Protein AF-A0A977KA34-F1 (afdb_monomer)

Organism: NCBI:txid940294

Structure (mmCIF, N/CA/C/O backbone):
data_AF-A0A977KA34-F1
#
_entry.id   AF-A0A977KA34-F1
#
loop_
_atom_site.group_PDB
_atom_site.id
_atom_site.type_symbol
_atom_site.label_atom_id
_atom_site.label_alt_id
_atom_site.label_comp_id
_atom_site.label_asym_id
_atom_site.label_entity_id
_atom_site.label_seq_id
_atom_site.pdbx_PDB_ins_code
_atom_site.Cartn_x
_atom_site.Cartn_y
_atom_site.Cartn_z
_atom_site.occupancy
_atom_site.B_iso_or_equiv
_atom_site.auth_seq_id
_atom_site.auth_comp_id
_atom_site.auth_asym_id
_atom_site.auth_atom_id
_atom_site.pdbx_PDB_model_num
ATOM 1 N N . MET A 1 1 ? 19.044 0.219 -13.407 1.00 79.62 1 MET A N 1
ATOM 2 C CA . MET A 1 1 ? 19.436 -0.186 -12.040 1.00 79.62 1 MET A CA 1
ATOM 3 C C . MET A 1 1 ? 18.175 -0.605 -11.322 1.00 79.62 1 MET A C 1
ATOM 5 O O . MET A 1 1 ? 17.295 0.236 -11.195 1.00 79.62 1 MET A O 1
ATOM 9 N N . LYS A 1 2 ? 18.081 -1.871 -10.902 1.00 90.62 2 LYS A N 1
ATOM 10 C CA . LYS A 1 2 ? 16.944 -2.351 -10.109 1.00 90.62 2 LYS A CA 1
ATOM 11 C C . LYS A 1 2 ? 16.970 -1.710 -8.724 1.00 90.62 2 LYS A C 1
ATOM 13 O O . LYS A 1 2 ? 18.050 -1.443 -8.199 1.00 90.62 2 LYS A O 1
ATOM 18 N N . GLY A 1 3 ? 15.798 -1.452 -8.162 1.00 95.00 3 GLY A N 1
ATOM 19 C CA . GLY A 1 3 ? 15.638 -0.813 -6.862 1.00 95.00 3 GLY A CA 1
ATOM 20 C C . GLY A 1 3 ? 14.712 -1.613 -5.952 1.00 95.00 3 GLY A C 1
ATOM 21 O O . GLY A 1 3 ? 13.832 -2.326 -6.434 1.00 95.00 3 GLY A O 1
ATOM 22 N N . ARG A 1 4 ? 14.919 -1.495 -4.640 1.00 97.00 4 ARG A N 1
ATOM 23 C CA . ARG A 1 4 ? 14.103 -2.147 -3.611 1.00 97.00 4 ARG A CA 1
ATOM 24 C C . ARG A 1 4 ? 13.847 -1.179 -2.465 1.00 97.00 4 ARG A C 1
ATOM 26 O O . ARG A 1 4 ? 14.757 -0.449 -2.079 1.00 97.00 4 ARG A O 1
ATOM 33 N N . ALA A 1 5 ? 12.637 -1.201 -1.926 1.00 97.38 5 ALA A N 1
ATOM 34 C CA . ALA A 1 5 ? 12.267 -0.469 -0.726 1.00 97.38 5 ALA A CA 1
ATOM 35 C C . ALA A 1 5 ? 11.325 -1.296 0.152 1.00 97.38 5 ALA A C 1
ATOM 37 O O . ALA A 1 5 ? 10.631 -2.194 -0.328 1.00 97.38 5 ALA A O 1
ATOM 38 N N . GLU A 1 6 ? 11.311 -0.969 1.437 1.00 97.88 6 GLU A N 1
ATOM 39 C CA . GLU A 1 6 ? 10.427 -1.564 2.433 1.00 97.88 6 GLU A CA 1
ATOM 40 C C . GLU A 1 6 ? 9.778 -0.431 3.219 1.00 97.88 6 GLU A C 1
ATOM 42 O O . GLU A 1 6 ? 10.467 0.498 3.643 1.00 97.88 6 GLU A O 1
ATOM 47 N N . ILE A 1 7 ? 8.462 -0.502 3.397 1.00 97.25 7 ILE A N 1
ATOM 48 C CA . ILE A 1 7 ? 7.708 0.448 4.214 1.00 97.25 7 ILE A CA 1
ATOM 49 C C . ILE A 1 7 ? 7.049 -0.337 5.338 1.00 97.25 7 ILE A C 1
ATOM 51 O O . ILE A 1 7 ? 6.251 -1.233 5.074 1.00 97.25 7 ILE A O 1
ATOM 55 N N . GLU A 1 8 ? 7.383 -0.009 6.581 1.00 97.25 8 GLU A N 1
ATOM 56 C CA . GLU A 1 8 ? 6.715 -0.557 7.759 1.00 97.25 8 GLU A CA 1
ATOM 57 C C . GLU A 1 8 ? 5.524 0.326 8.143 1.00 97.25 8 GLU A C 1
ATOM 59 O O . GLU A 1 8 ? 5.649 1.546 8.247 1.00 97.25 8 GLU A O 1
ATOM 64 N N . VAL A 1 9 ? 4.361 -0.295 8.333 1.00 95.94 9 VAL A N 1
ATOM 65 C CA . VAL A 1 9 ? 3.102 0.373 8.669 1.00 95.94 9 VAL A CA 1
ATOM 66 C C . VAL A 1 9 ? 2.654 -0.105 10.046 1.00 95.94 9 VAL A C 1
ATOM 68 O O . VAL A 1 9 ? 2.346 -1.278 10.246 1.00 95.94 9 VAL A O 1
ATOM 71 N N . CYS A 1 10 ? 2.622 0.803 11.019 1.00 90.31 10 CYS A N 1
ATOM 72 C CA . CYS A 1 10 ? 2.379 0.445 12.418 1.00 90.31 10 CYS A CA 1
ATOM 73 C C . CYS A 1 10 ? 0.936 -0.011 12.698 1.00 90.31 10 CYS A C 1
ATOM 75 O O . CYS A 1 10 ? 0.720 -0.807 13.619 1.00 90.31 10 CYS 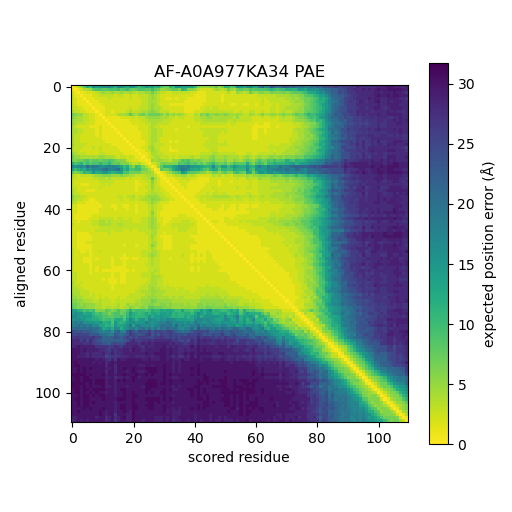A O 1
ATOM 77 N N . ASP A 1 11 ? -0.025 0.450 11.898 1.00 94.75 11 ASP A N 1
ATOM 78 C CA . ASP A 1 11 ?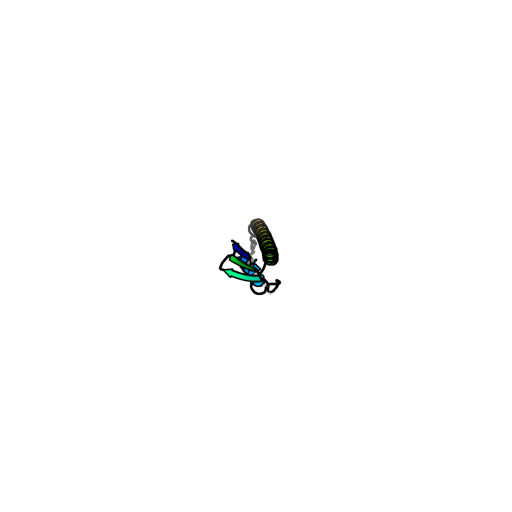 -1.457 0.222 12.086 1.00 94.75 11 ASP A CA 1
ATOM 79 C C . ASP A 1 11 ? -1.995 -0.916 11.196 1.00 94.75 11 ASP A C 1
ATOM 81 O O . ASP A 1 11 ? -1.768 -0.958 9.983 1.00 94.75 11 ASP A O 1
ATOM 85 N N . GLU A 1 12 ? -2.714 -1.861 11.806 1.00 94.69 12 GLU A N 1
ATOM 86 C CA . GLU A 1 12 ? -3.250 -3.036 11.110 1.00 94.69 12 GLU A CA 1
ATOM 87 C C . GLU A 1 12 ? -4.422 -2.694 10.178 1.00 94.69 12 GLU A C 1
ATOM 89 O O . GLU A 1 12 ? -4.562 -3.317 9.121 1.00 94.69 12 GLU A O 1
ATOM 94 N N . ALA A 1 13 ? -5.253 -1.709 1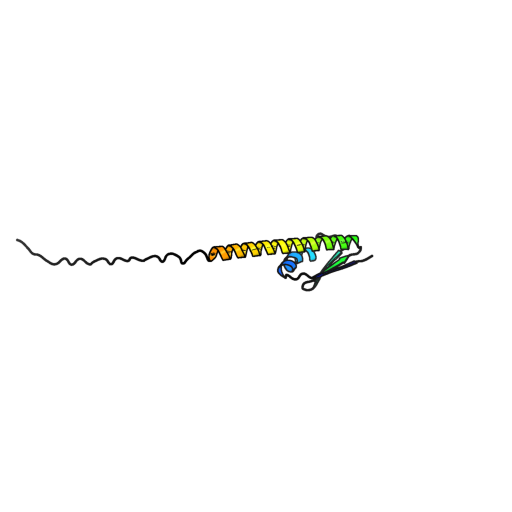0.529 1.00 95.19 13 ALA A N 1
ATOM 95 C CA . ALA A 1 13 ? -6.355 -1.268 9.684 1.00 95.19 13 ALA A CA 1
ATOM 96 C C . ALA A 1 13 ? -5.821 -0.637 8.393 1.00 95.19 13 ALA A C 1
ATOM 98 O O . ALA A 1 13 ? -6.336 -0.938 7.315 1.00 95.19 13 ALA A O 1
ATOM 99 N N . ILE A 1 14 ? -4.733 0.138 8.475 1.00 96.44 14 ILE A N 1
ATOM 100 C CA . ILE A 1 14 ? -4.060 0.690 7.289 1.00 96.44 14 ILE A CA 1
ATOM 101 C C . ILE A 1 14 ? -3.505 -0.433 6.403 1.00 96.44 14 ILE A C 1
ATOM 103 O O . ILE A 1 14 ? -3.735 -0.426 5.195 1.00 96.44 14 ILE A O 1
ATOM 107 N N . ILE A 1 15 ? -2.822 -1.434 6.973 1.00 96.56 15 ILE A N 1
ATOM 108 C CA . ILE A 1 15 ? -2.316 -2.577 6.190 1.00 96.56 15 ILE A CA 1
ATOM 109 C C . ILE A 1 15 ? -3.446 -3.322 5.477 1.00 96.56 15 ILE A C 1
ATOM 111 O O . ILE A 1 15 ? -3.335 -3.623 4.285 1.00 96.56 15 ILE A O 1
ATOM 115 N N . LYS A 1 16 ? -4.552 -3.593 6.175 1.00 95.75 16 LYS A N 1
ATOM 116 C CA . LYS A 1 16 ? -5.722 -4.246 5.574 1.00 95.75 16 LYS A CA 1
ATOM 117 C C . LYS A 1 16 ? -6.320 -3.400 4.453 1.00 95.75 16 LYS A C 1
ATOM 119 O O . LYS A 1 16 ? -6.619 -3.943 3.393 1.00 95.75 16 LYS A O 1
ATOM 124 N N . ALA A 1 17 ? -6.428 -2.087 4.651 1.00 95.50 17 ALA A N 1
ATOM 125 C CA . ALA A 1 17 ? -6.947 -1.163 3.646 1.00 95.50 17 ALA A CA 1
ATOM 126 C C . ALA A 1 17 ? -6.074 -1.104 2.381 1.00 95.50 17 ALA A 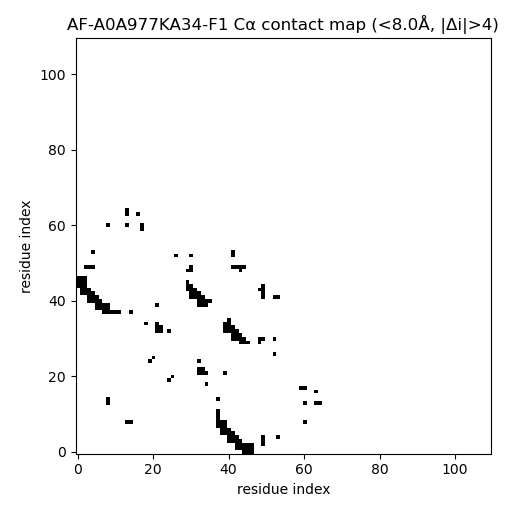C 1
ATOM 128 O O . ALA A 1 17 ? -6.606 -0.992 1.283 1.00 95.50 17 ALA A O 1
ATOM 129 N N . LEU A 1 18 ? -4.749 -1.224 2.518 1.00 95.06 18 LEU A N 1
ATOM 130 C CA . LEU A 1 18 ? -3.804 -1.179 1.393 1.00 95.06 18 LEU A CA 1
ATOM 131 C C . LEU A 1 18 ? -3.545 -2.540 0.736 1.00 95.06 18 LEU A C 1
ATOM 133 O O . LEU A 1 18 ? -2.920 -2.603 -0.321 1.00 95.06 18 LEU A O 1
ATOM 137 N N . THR A 1 19 ? -4.016 -3.638 1.332 1.00 95.00 19 THR A N 1
ATOM 138 C CA . THR A 1 19 ? -3.815 -4.993 0.794 1.00 95.00 19 THR A CA 1
ATOM 139 C C . THR A 1 19 ? -4.312 -5.155 -0.652 1.00 95.00 19 THR A C 1
ATOM 141 O O . THR A 1 19 ? -3.566 -5.722 -1.456 1.00 95.00 19 THR A O 1
ATOM 144 N N . PRO A 1 20 ? -5.495 -4.637 -1.045 1.00 94.06 20 PRO A N 1
ATOM 145 C CA . PRO A 1 20 ? -5.953 -4.706 -2.432 1.00 94.06 20 PRO A CA 1
ATOM 146 C C . PRO A 1 20 ? -4.979 -4.064 -3.426 1.00 94.06 20 PRO A C 1
ATOM 148 O O . PRO A 1 20 ? -4.731 -4.643 -4.478 1.00 94.06 20 PRO A O 1
ATOM 151 N N . GLU A 1 21 ? -4.354 -2.941 -3.065 1.00 93.12 21 GLU A N 1
ATOM 152 C CA . GLU A 1 21 ? -3.411 -2.210 -3.926 1.00 93.12 21 GLU A CA 1
ATOM 153 C C . GLU A 1 21 ? -2.068 -2.931 -4.105 1.00 93.12 21 GLU A C 1
ATOM 155 O O . GLU A 1 21 ? -1.310 -2.647 -5.033 1.00 93.12 21 GLU A O 1
ATOM 160 N N . VAL A 1 22 ? -1.753 -3.876 -3.216 1.00 92.94 22 VAL A N 1
ATOM 161 C CA . VAL A 1 22 ? -0.578 -4.745 -3.341 1.00 92.94 22 VAL A CA 1
ATOM 162 C C . VAL A 1 22 ? -0.899 -5.990 -4.167 1.00 92.94 22 VAL A C 1
ATOM 164 O O . VAL A 1 22 ? -0.073 -6.412 -4.975 1.00 92.94 22 VAL A O 1
ATOM 167 N N . LEU A 1 23 ? -2.086 -6.577 -3.982 1.00 91.25 23 LEU A N 1
ATOM 168 C CA . LEU A 1 23 ? -2.504 -7.796 -4.684 1.00 91.25 23 LEU A CA 1
ATOM 169 C C . LEU A 1 23 ? -2.940 -7.535 -6.129 1.00 91.25 23 LEU A C 1
ATOM 171 O O . LEU A 1 23 ? -2.684 -8.357 -7.008 1.00 91.25 23 LEU A O 1
ATOM 175 N N . TYR A 1 24 ? -3.576 -6.391 -6.370 1.00 89.25 24 TYR A N 1
ATOM 176 C CA . TYR A 1 24 ? -4.114 -5.983 -7.664 1.00 89.25 24 TYR A CA 1
ATOM 177 C 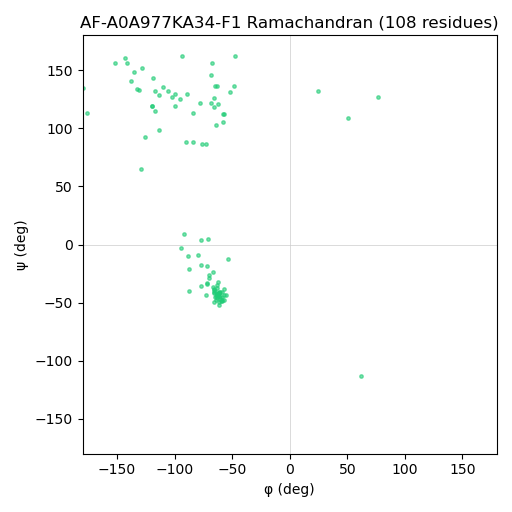C . TYR A 1 24 ? -3.633 -4.572 -7.994 1.00 89.25 24 TYR A C 1
ATOM 179 O O . TYR A 1 24 ? -4.433 -3.637 -8.043 1.00 89.25 24 TYR A O 1
ATOM 187 N N . PRO A 1 25 ? -2.314 -4.386 -8.178 1.00 81.94 25 PRO A N 1
ATOM 188 C CA . PRO A 1 25 ? -1.766 -3.056 -8.298 1.00 81.94 25 PRO A CA 1
ATOM 189 C C . PRO A 1 25 ? -2.308 -2.344 -9.535 1.00 81.94 25 PRO A C 1
ATOM 191 O O . PRO A 1 25 ? -2.257 -2.901 -10.634 1.00 81.94 25 PRO A O 1
ATOM 194 N N . PRO A 1 26 ? -2.677 -1.061 -9.416 1.00 72.50 26 PRO A N 1
ATOM 195 C CA . PRO A 1 26 ? -2.934 -0.211 -10.575 1.00 72.50 26 PRO A CA 1
ATOM 196 C C . PRO A 1 26 ? -1.635 0.141 -11.332 1.00 72.50 26 PRO A C 1
ATOM 198 O O . PRO A 1 26 ? -1.645 0.957 -12.254 1.00 72.50 26 PRO A O 1
ATOM 201 N N . MET A 1 27 ? -0.492 -0.420 -10.916 1.00 68.12 27 MET A N 1
ATOM 202 C CA . MET A 1 27 ? 0.844 -0.098 -11.410 1.00 68.12 27 MET A CA 1
ATOM 203 C C . MET A 1 27 ? 1.303 -1.020 -12.546 1.00 68.12 27 MET A C 1
ATOM 205 O O . MET A 1 27 ? 0.803 -2.120 -12.752 1.00 68.12 27 MET A O 1
ATOM 209 N N . THR A 1 28 ? 2.318 -0.553 -13.274 1.00 68.69 28 THR A N 1
ATOM 210 C CA . THR A 1 28 ? 2.906 -1.241 -14.432 1.00 68.69 28 THR A CA 1
ATOM 211 C C . THR A 1 28 ? 3.647 -2.529 -14.051 1.00 68.69 28 THR A C 1
ATOM 213 O O . THR A 1 28 ? 4.210 -2.606 -12.958 1.00 68.69 28 THR A O 1
ATOM 216 N N . GLU A 1 29 ? 3.795 -3.456 -15.004 1.00 79.50 29 GLU A N 1
ATOM 217 C CA . GLU A 1 29 ? 4.531 -4.737 -14.883 1.00 79.50 29 GLU A CA 1
ATOM 218 C C . GLU A 1 29 ? 5.994 -4.619 -14.391 1.00 79.50 29 GLU A C 1
ATOM 220 O O . GLU A 1 29 ? 6.604 -5.604 -13.985 1.00 79.50 29 GLU A O 1
ATOM 225 N N . ARG A 1 30 ? 6.560 -3.404 -14.367 1.00 90.38 30 ARG A N 1
ATOM 226 C CA . ARG A 1 30 ? 7.933 -3.096 -13.918 1.00 90.38 30 ARG A CA 1
ATOM 227 C C . ARG A 1 30 ? 8.118 -3.072 -12.396 1.00 90.38 30 ARG A C 1
ATOM 229 O O . ARG A 1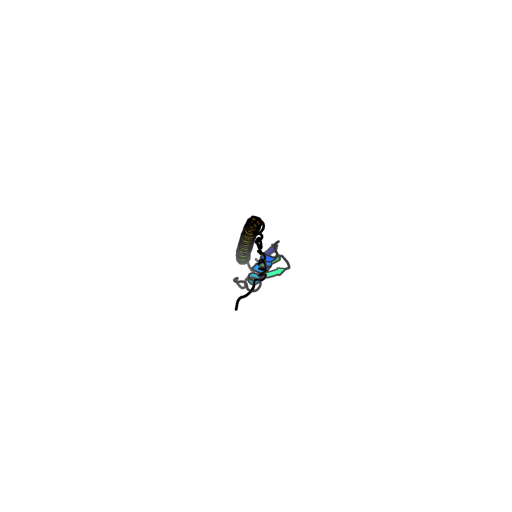 30 ? 9.198 -2.715 -11.914 1.00 90.38 30 ARG A O 1
ATOM 236 N N . THR A 1 31 ? 7.072 -3.399 -11.643 1.00 93.31 31 THR A N 1
ATOM 237 C CA . THR A 1 31 ? 7.038 -3.357 -10.178 1.00 93.31 31 THR A CA 1
ATOM 238 C C . THR A 1 31 ? 6.442 -4.640 -9.627 1.00 93.31 31 THR A C 1
ATOM 240 O O . THR A 1 31 ? 5.402 -5.099 -10.087 1.00 93.31 31 THR A O 1
ATOM 243 N N . LYS A 1 32 ? 7.095 -5.206 -8.614 1.00 94.12 32 LYS A N 1
ATOM 244 C CA . LYS A 1 32 ? 6.609 -6.343 -7.838 1.00 94.12 32 LYS A CA 1
ATOM 245 C C . LYS A 1 32 ? 6.344 -5.878 -6.418 1.00 94.12 32 LYS A C 1
ATOM 247 O O . LYS A 1 32 ? 7.216 -5.274 -5.792 1.00 94.12 32 LYS A O 1
ATOM 252 N N . LEU A 1 33 ? 5.146 -6.173 -5.933 1.00 95.31 33 LEU A N 1
ATOM 253 C CA . LEU A 1 33 ? 4.687 -5.800 -4.605 1.00 95.31 33 LEU A CA 1
ATOM 254 C C . LEU A 1 33 ? 4.366 -7.062 -3.811 1.00 95.31 33 LEU A C 1
ATOM 256 O O . LEU A 1 33 ? 3.869 -8.042 -4.366 1.00 95.31 33 LEU A O 1
ATOM 260 N N . ARG A 1 34 ? 4.653 -7.040 -2.513 1.00 95.75 34 ARG A N 1
ATOM 261 C CA . ARG A 1 34 ? 4.202 -8.071 -1.571 1.00 95.75 34 ARG A CA 1
ATOM 262 C C . ARG A 1 34 ? 4.061 -7.493 -0.170 1.00 95.75 34 ARG A C 1
ATOM 264 O O . ARG A 1 34 ? 4.706 -6.498 0.156 1.00 95.75 34 ARG A O 1
ATOM 271 N N . ILE A 1 35 ? 3.234 -8.139 0.645 1.00 96.25 35 ILE A N 1
ATOM 272 C CA . ILE A 1 35 ? 3.076 -7.820 2.066 1.00 96.25 35 ILE A CA 1
ATOM 273 C C . ILE A 1 35 ? 3.761 -8.904 2.894 1.00 96.25 35 ILE A C 1
ATOM 275 O O . ILE A 1 35 ? 3.542 -10.094 2.678 1.00 96.25 35 ILE A O 1
ATOM 279 N N . GLU A 1 36 ? 4.568 -8.476 3.858 1.00 95.75 36 GLU A N 1
ATOM 280 C CA . GLU A 1 36 ? 5.224 -9.330 4.846 1.00 95.75 36 GLU A CA 1
ATOM 281 C C . GLU A 1 36 ? 4.881 -8.808 6.248 1.00 95.75 36 GLU A C 1
ATOM 283 O O . GLU A 1 36 ? 5.522 -7.901 6.782 1.00 95.75 36 GLU A O 1
ATOM 288 N N . GLY A 1 37 ? 3.810 -9.342 6.843 1.00 93.88 37 GLY A N 1
ATOM 289 C CA . GLY A 1 37 ? 3.283 -8.852 8.119 1.00 93.88 37 GLY A CA 1
ATOM 290 C C . GLY A 1 37 ? 2.828 -7.393 8.016 1.00 93.88 37 GLY A C 1
ATOM 291 O O . GLY A 1 37 ? 1.871 -7.089 7.313 1.00 93.88 37 GLY A O 1
ATOM 292 N N . LYS A 1 38 ? 3.531 -6.492 8.710 1.00 95.19 38 LYS A N 1
ATOM 293 C CA . LYS A 1 38 ? 3.288 -5.039 8.691 1.00 95.19 38 LYS A CA 1
ATOM 294 C C . LYS A 1 38 ? 4.114 -4.285 7.643 1.00 95.19 38 LYS A C 1
ATOM 296 O O . LYS A 1 38 ? 4.165 -3.058 7.663 1.00 95.19 38 LYS A O 1
ATOM 301 N N . LYS A 1 39 ? 4.798 -5.001 6.748 1.00 97.06 39 LYS A N 1
ATOM 302 C CA . LYS A 1 39 ? 5.690 -4.407 5.749 1.00 97.06 39 LYS A CA 1
ATOM 303 C C . LYS A 1 39 ? 5.123 -4.525 4.347 1.00 97.06 39 LYS A C 1
ATOM 305 O O . LYS A 1 39 ? 4.695 -5.602 3.941 1.00 97.06 39 LYS A O 1
ATOM 310 N N . ILE A 1 40 ? 5.207 -3.437 3.591 1.00 97.00 40 ILE A N 1
ATOM 311 C CA . ILE A 1 40 ? 4.996 -3.417 2.144 1.00 97.00 40 ILE A CA 1
ATOM 312 C C . ILE A 1 40 ? 6.374 -3.431 1.488 1.00 97.00 40 ILE A C 1
ATOM 314 O O . ILE A 1 40 ? 7.185 -2.527 1.700 1.00 97.00 40 ILE A O 1
ATOM 318 N N . ILE A 1 41 ? 6.646 -4.469 0.703 1.00 97.62 41 ILE A N 1
ATOM 319 C CA . ILE A 1 41 ? 7.908 -4.643 -0.012 1.00 97.62 41 ILE A CA 1
ATOM 320 C C . ILE A 1 41 ? 7.700 -4.259 -1.475 1.00 97.62 41 ILE A C 1
ATOM 322 O O . ILE A 1 41 ? 6.803 -4.787 -2.136 1.00 97.62 41 ILE A O 1
ATOM 326 N N . ILE A 1 42 ? 8.550 -3.363 -1.978 1.00 96.62 42 ILE A N 1
ATOM 327 C CA . ILE A 1 42 ? 8.504 -2.845 -3.346 1.00 96.62 42 ILE A CA 1
ATOM 328 C C . ILE A 1 42 ? 9.818 -3.189 -4.039 1.00 96.62 42 ILE A C 1
ATOM 330 O O . ILE A 1 42 ? 10.885 -2.730 -3.632 1.00 96.62 42 ILE A O 1
ATOM 334 N N . GLU A 1 43 ? 9.746 -3.959 -5.118 1.00 96.69 43 GLU A N 1
ATOM 335 C CA . GLU A 1 43 ? 10.872 -4.232 -6.010 1.00 96.69 43 GLU A CA 1
ATOM 336 C C . GLU A 1 43 ? 10.557 -3.678 -7.398 1.00 96.69 43 GLU A C 1
ATOM 338 O O . GLU A 1 43 ? 9.478 -3.914 -7.936 1.00 96.69 43 GLU A O 1
ATOM 343 N N . ALA A 1 44 ? 11.491 -2.942 -7.994 1.00 96.06 44 ALA A N 1
ATOM 344 C CA . ALA A 1 44 ? 11.283 -2.284 -9.278 1.00 96.06 44 ALA A CA 1
ATOM 345 C C . ALA A 1 44 ? 12.477 -2.468 -10.218 1.00 96.06 44 ALA A C 1
ATOM 347 O O . ALA A 1 44 ? 13.635 -2.537 -9.792 1.00 96.06 44 ALA A O 1
ATOM 348 N N . GLU A 1 45 ? 12.203 -2.509 -11.520 1.00 95.88 45 GLU A N 1
ATOM 349 C CA . GLU A 1 45 ? 13.232 -2.688 -12.553 1.00 95.88 45 GLU A CA 1
ATOM 350 C C . GLU A 1 45 ? 14.157 -1.474 -12.712 1.00 95.88 45 GLU A C 1
ATOM 352 O O . GLU A 1 45 ? 15.333 -1.609 -13.073 1.00 95.88 45 GLU A O 1
ATOM 357 N N . ASP A 1 46 ? 13.631 -0.287 -12.405 1.00 95.44 46 ASP A N 1
ATOM 358 C CA . ASP A 1 46 ? 14.338 0.980 -12.494 1.00 95.44 46 ASP A CA 1
ATOM 359 C C . ASP A 1 46 ? 13.953 1.949 -11.360 1.00 95.44 46 ASP A C 1
ATOM 361 O O . ASP A 1 46 ? 12.914 1.820 -10.707 1.00 95.44 46 ASP A O 1
ATOM 365 N N . LEU A 1 47 ? 14.809 2.948 -11.116 1.00 95.62 47 LEU A N 1
ATOM 366 C CA . LEU A 1 47 ? 14.603 3.935 -10.050 1.00 95.62 47 LEU A CA 1
ATOM 367 C C . LEU A 1 47 ? 13.391 4.847 -10.294 1.00 95.62 47 LEU A C 1
ATOM 369 O O . LEU A 1 47 ? 12.847 5.398 -9.339 1.00 95.62 47 LEU A O 1
ATOM 373 N N . ARG A 1 48 ? 12.947 5.024 -11.548 1.00 94.31 48 ARG A N 1
ATOM 374 C CA . ARG A 1 48 ? 11.754 5.830 -11.846 1.00 94.31 48 ARG A CA 1
ATOM 375 C C . ARG A 1 48 ? 10.497 5.078 -11.418 1.00 94.31 48 ARG A C 1
ATOM 377 O O . ARG A 1 48 ? 9.635 5.691 -10.795 1.00 94.31 48 ARG A O 1
ATOM 384 N N . ALA A 1 49 ? 10.424 3.779 -11.705 1.00 94.12 49 ALA A N 1
ATOM 385 C CA . ALA A 1 49 ? 9.361 2.891 -11.250 1.00 94.12 49 ALA A CA 1
ATOM 386 C C . ALA A 1 49 ? 9.351 2.773 -9.718 1.00 94.12 49 ALA A C 1
ATOM 388 O O . ALA A 1 49 ? 8.294 2.935 -9.113 1.00 94.12 49 ALA A O 1
ATOM 389 N N . LEU A 1 50 ? 10.521 2.619 -9.078 1.00 96.00 50 LEU A N 1
ATOM 390 C CA . LEU A 1 50 ? 10.612 2.602 -7.612 1.00 96.00 50 LEU A CA 1
ATOM 391 C C . LEU A 1 50 ? 10.076 3.900 -6.995 1.00 96.00 50 LEU A C 1
ATOM 393 O O . LEU A 1 50 ? 9.271 3.858 -6.070 1.00 96.00 50 LEU A O 1
ATOM 397 N N . ARG A 1 51 ? 10.502 5.058 -7.519 1.00 95.88 51 ARG A N 1
ATOM 398 C CA . ARG A 1 51 ? 10.054 6.371 -7.035 1.00 95.88 51 ARG A CA 1
ATOM 399 C C . ARG A 1 51 ? 8.549 6.557 -7.209 1.00 95.88 51 ARG A C 1
ATOM 401 O O . ARG A 1 51 ? 7.906 7.102 -6.321 1.00 95.88 51 ARG A O 1
ATOM 408 N N . ALA A 1 52 ? 7.997 6.131 -8.345 1.00 94.25 52 ALA A N 1
ATOM 409 C CA . ALA A 1 52 ? 6.561 6.204 -8.589 1.00 94.25 52 ALA A CA 1
ATOM 410 C C . ALA A 1 52 ? 5.786 5.367 -7.561 1.00 94.25 52 ALA A C 1
ATOM 412 O O . ALA A 1 52 ? 4.895 5.898 -6.905 1.00 94.25 52 ALA A O 1
ATOM 413 N N . ALA A 1 53 ? 6.189 4.110 -7.355 1.00 94.94 53 ALA A N 1
ATOM 414 C CA . ALA A 1 53 ? 5.547 3.222 -6.392 1.00 94.94 53 ALA A CA 1
ATOM 415 C C . ALA A 1 53 ? 5.658 3.737 -4.951 1.00 94.94 53 ALA A C 1
ATOM 417 O O . ALA A 1 53 ? 4.661 3.772 -4.234 1.00 94.94 53 ALA A O 1
ATOM 418 N N . LEU A 1 54 ? 6.843 4.203 -4.543 1.00 96.06 54 LEU A N 1
ATOM 419 C CA . LEU A 1 54 ? 7.052 4.810 -3.227 1.00 96.06 54 LEU A CA 1
ATOM 420 C C . LEU A 1 54 ? 6.133 6.007 -3.001 1.00 96.06 54 LEU A C 1
ATOM 422 O O . LEU A 1 54 ? 5.474 6.084 -1.970 1.00 96.06 54 LEU A O 1
ATOM 426 N N . ASN A 1 55 ? 6.059 6.921 -3.968 1.00 96.50 55 ASN A N 1
ATOM 427 C CA . ASN A 1 55 ? 5.218 8.106 -3.845 1.00 96.50 55 ASN A CA 1
ATOM 428 C C . ASN A 1 55 ? 3.737 7.740 -3.699 1.00 96.50 55 ASN A C 1
ATOM 430 O O . ASN A 1 55 ? 3.052 8.335 -2.871 1.00 96.50 55 ASN A O 1
ATOM 434 N N . SER A 1 56 ? 3.255 6.756 -4.463 1.00 95.06 56 SER A N 1
ATOM 435 C CA . SER A 1 56 ? 1.883 6.259 -4.338 1.00 95.06 56 SER A CA 1
ATOM 436 C C . SER A 1 56 ? 1.616 5.682 -2.951 1.00 95.06 56 SER A C 1
ATOM 438 O O . SER A 1 56 ? 0.681 6.120 -2.288 1.00 95.06 56 SER A O 1
ATOM 440 N N . PHE A 1 57 ? 2.458 4.761 -2.473 1.00 96.12 57 PHE A N 1
ATOM 441 C CA . PHE A 1 57 ? 2.238 4.126 -1.172 1.00 96.12 57 PHE A CA 1
ATOM 442 C C . PHE A 1 57 ? 2.361 5.103 -0.005 1.00 96.12 57 PHE A C 1
ATOM 444 O O . PHE A 1 57 ? 1.533 5.057 0.896 1.00 96.12 57 PHE A O 1
ATOM 451 N N . LEU A 1 58 ? 3.331 6.020 -0.022 1.00 96.75 58 LEU A N 1
ATOM 452 C CA . LEU A 1 58 ? 3.446 7.046 1.020 1.00 96.75 58 LEU A CA 1
ATOM 453 C C . LEU A 1 58 ? 2.206 7.943 1.066 1.00 96.75 58 LEU A C 1
ATOM 455 O O . LEU A 1 58 ? 1.710 8.246 2.149 1.00 96.75 58 LEU A O 1
ATOM 459 N N . TYR A 1 59 ? 1.684 8.330 -0.100 1.00 96.88 59 TYR A N 1
ATOM 460 C CA . TYR A 1 59 ? 0.457 9.113 -0.179 1.00 96.88 59 TYR A CA 1
ATOM 461 C C . TYR A 1 59 ? -0.749 8.330 0.351 1.00 96.88 59 TYR A C 1
ATOM 463 O O . TYR A 1 59 ? -1.485 8.843 1.186 1.00 96.88 59 TYR A O 1
ATOM 471 N N . TRP A 1 60 ? -0.927 7.074 -0.064 1.00 96.56 60 TRP A N 1
ATOM 472 C CA . TRP A 1 60 ? -2.049 6.251 0.392 1.00 96.56 60 TRP A CA 1
ATOM 473 C C . TRP A 1 60 ? -1.994 5.936 1.886 1.00 96.56 60 TRP A C 1
ATOM 475 O O . TRP A 1 60 ? -3.023 5.995 2.552 1.00 96.56 60 TRP A O 1
ATOM 485 N N . ILE A 1 61 ? -0.805 5.657 2.430 1.00 97.00 61 ILE A N 1
ATOM 486 C CA . ILE A 1 61 ? -0.604 5.470 3.873 1.00 97.00 61 ILE A CA 1
ATOM 487 C C . ILE A 1 61 ? -0.997 6.742 4.622 1.00 97.00 61 ILE A C 1
ATOM 489 O O . ILE A 1 61 ? -1.738 6.668 5.600 1.00 97.00 61 ILE A O 1
ATOM 493 N N . TYR A 1 62 ? -0.543 7.905 4.149 1.00 97.19 62 TYR A N 1
ATOM 494 C CA . TYR A 1 62 ? -0.907 9.187 4.742 1.00 97.19 62 TYR A CA 1
ATOM 495 C C . TYR A 1 62 ? -2.424 9.422 4.701 1.00 97.19 62 TYR A C 1
ATOM 497 O O . TYR A 1 62 ? -3.024 9.721 5.729 1.00 97.19 62 TYR A O 1
ATOM 505 N N . SER A 1 63 ? -3.068 9.218 3.549 1.00 96.75 63 SER A N 1
ATOM 506 C CA . SER A 1 63 ? -4.519 9.376 3.412 1.00 96.75 63 SER A CA 1
ATOM 507 C C . SER A 1 63 ? -5.307 8.427 4.317 1.00 96.75 63 SER A C 1
ATOM 509 O O . SER A 1 63 ? -6.288 8.846 4.926 1.00 96.75 63 SER A O 1
ATOM 511 N N . ALA A 1 64 ? -4.877 7.169 4.438 1.00 96.50 64 ALA A N 1
ATOM 512 C CA . ALA A 1 64 ? -5.508 6.199 5.328 1.00 96.50 64 ALA A CA 1
ATOM 513 C C . ALA A 1 64 ? -5.354 6.595 6.806 1.00 96.50 64 ALA A C 1
ATOM 515 O O . ALA A 1 64 ? -6.319 6.513 7.564 1.00 96.50 64 ALA A O 1
ATOM 516 N N . ALA A 1 65 ? -4.171 7.075 7.204 1.00 96.38 65 ALA A N 1
ATOM 517 C CA . ALA A 1 65 ? -3.919 7.553 8.560 1.00 96.38 65 ALA A CA 1
ATOM 518 C C . ALA A 1 65 ? -4.780 8.778 8.911 1.00 96.38 65 ALA A C 1
ATOM 520 O O . ALA A 1 65 ? -5.378 8.823 9.985 1.00 96.38 65 ALA A O 1
ATOM 521 N N . GLU A 1 66 ? -4.898 9.746 7.999 1.00 97.19 66 GLU A N 1
ATOM 522 C CA . GLU A 1 66 ? -5.763 10.914 8.200 1.00 97.19 66 GLU A CA 1
ATOM 523 C C . GLU A 1 66 ? -7.239 10.508 8.309 1.00 97.19 66 GLU A C 1
ATOM 525 O O . GLU A 1 66 ? -7.940 10.993 9.194 1.00 97.19 66 GLU A O 1
ATOM 530 N N . ALA A 1 67 ? -7.706 9.583 7.464 1.00 96.19 67 ALA A N 1
ATOM 531 C CA . ALA A 1 67 ? -9.082 9.093 7.516 1.00 96.19 67 ALA A CA 1
ATOM 532 C C . ALA A 1 67 ? -9.404 8.403 8.852 1.00 96.19 67 ALA A C 1
ATOM 534 O O . ALA A 1 67 ? -10.443 8.685 9.447 1.00 96.19 67 ALA A O 1
ATOM 535 N N . LEU A 1 68 ? -8.504 7.547 9.352 1.00 95.12 68 LEU A N 1
ATOM 536 C CA . LEU A 1 68 ? -8.656 6.913 10.666 1.00 95.12 68 LEU A CA 1
ATOM 537 C C . LEU A 1 68 ? -8.719 7.953 11.785 1.00 95.12 68 LEU A C 1
ATOM 539 O O . LEU A 1 68 ? -9.630 7.905 12.608 1.00 95.12 68 LEU A O 1
ATOM 543 N N . ARG A 1 69 ? -7.824 8.946 11.759 1.00 94.88 69 ARG A N 1
ATOM 544 C CA . ARG A 1 69 ? -7.799 10.017 12.760 1.00 94.88 69 ARG A CA 1
ATOM 545 C C . ARG A 1 69 ? -9.117 10.793 12.817 1.00 94.88 69 ARG A C 1
ATOM 547 O O . ARG A 1 69 ? -9.576 11.154 13.897 1.00 94.88 69 ARG A O 1
ATOM 554 N N . GLU A 1 70 ? -9.732 11.086 11.673 1.00 95.19 70 GLU A N 1
ATOM 555 C CA . GLU A 1 70 ? -11.015 11.804 11.652 1.00 95.19 70 GLU A CA 1
ATOM 556 C C . GLU A 1 70 ? -12.187 10.939 12.143 1.00 95.19 70 GLU A C 1
ATOM 558 O O . GLU A 1 70 ? -13.093 11.441 12.818 1.00 95.19 70 GLU A O 1
ATOM 563 N N . VAL A 1 71 ? -12.155 9.630 11.876 1.00 93.06 71 VAL A N 1
ATOM 564 C CA . VAL A 1 71 ? -13.129 8.680 12.433 1.00 93.06 71 VAL A CA 1
ATOM 565 C C . VAL A 1 71 ? -12.995 8.602 13.957 1.00 93.06 71 VAL A C 1
ATOM 567 O O . VAL A 1 71 ? -14.000 8.703 14.660 1.00 93.06 71 VAL A O 1
ATOM 570 N N . GLU A 1 72 ? -11.775 8.504 14.483 1.00 91.38 72 GLU A N 1
ATOM 571 C CA . GLU A 1 72 ? -11.502 8.470 15.927 1.00 91.38 72 GLU A CA 1
ATOM 572 C C . GLU A 1 72 ? -12.015 9.725 16.643 1.00 91.38 72 GLU A C 1
ATOM 574 O O . GLU A 1 72 ? -12.777 9.616 17.606 1.00 91.38 72 GLU A O 1
ATOM 579 N N . LYS A 1 73 ? -11.709 10.917 16.114 1.00 92.06 73 LYS A N 1
ATOM 580 C CA . LYS A 1 73 ? -12.241 12.183 16.646 1.00 92.06 73 LYS A CA 1
ATOM 581 C C . LYS A 1 73 ? -13.765 12.202 16.657 1.00 92.06 73 LYS A C 1
ATOM 583 O O . LYS A 1 73 ? -14.373 12.645 17.630 1.00 92.06 73 LYS A O 1
ATOM 588 N N . SER A 1 74 ? -14.403 11.740 15.583 1.00 85.88 74 SER A N 1
ATOM 589 C CA . SER A 1 74 ? -15.869 11.717 15.488 1.00 85.88 74 SER A CA 1
ATOM 590 C C . SER A 1 74 ? -16.485 10.794 16.546 1.00 85.88 74 SER A C 1
ATOM 592 O O . SER A 1 74 ? -17.505 11.129 17.151 1.00 85.88 74 SER A O 1
ATOM 594 N N . HIS A 1 75 ? -15.835 9.662 16.831 1.00 75.62 75 HIS A N 1
ATOM 595 C CA . HIS A 1 75 ? -16.241 8.758 17.905 1.00 75.62 75 HIS A CA 1
ATOM 596 C C . HIS A 1 75 ? -16.076 9.366 19.306 1.00 75.62 75 HIS A C 1
ATOM 598 O O . HIS A 1 75 ? -16.929 9.129 20.164 1.00 75.62 75 HIS A O 1
ATOM 604 N N . GLU A 1 76 ? -15.029 10.157 19.551 1.00 75.69 76 GLU A N 1
ATOM 605 C CA . GLU A 1 76 ? -14.843 10.869 20.825 1.00 75.69 76 GLU A CA 1
ATOM 606 C C . GLU A 1 76 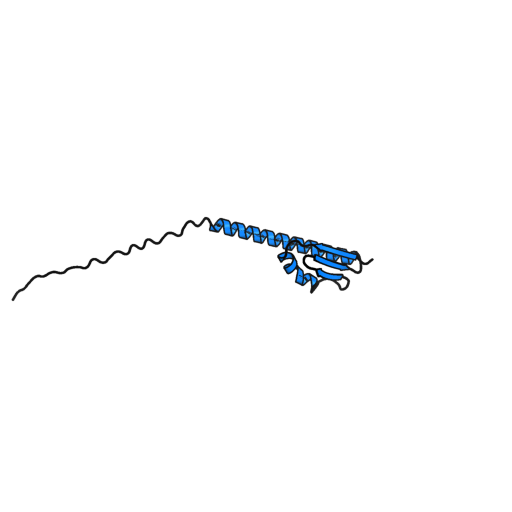? -15.943 11.908 21.069 1.00 75.69 76 GLU A C 1
ATOM 608 O O . GLU A 1 76 ? -16.531 11.935 22.151 1.00 75.69 76 GLU A O 1
ATOM 613 N N . HIS A 1 77 ? -16.298 12.698 20.050 1.00 70.38 77 HIS A N 1
ATOM 614 C CA . HIS A 1 77 ? -17.401 13.661 20.152 1.00 70.38 77 HIS A CA 1
ATOM 615 C C . HIS A 1 77 ? -18.741 12.962 20.427 1.00 70.38 77 HIS A C 1
ATOM 617 O O . HIS A 1 77 ? -19.525 13.430 21.257 1.00 70.38 77 HIS A O 1
ATOM 623 N N . ALA A 1 78 ? -19.001 11.819 19.781 1.00 70.75 78 ALA A N 1
ATOM 624 C CA . ALA A 1 78 ? -20.215 11.039 20.014 1.00 70.75 78 ALA A CA 1
ATOM 625 C C . ALA A 1 78 ? -20.278 10.455 21.438 1.00 70.75 78 ALA A C 1
ATOM 627 O O . ALA A 1 78 ? -21.345 10.462 22.052 1.00 70.75 78 ALA A O 1
ATOM 628 N N . ARG A 1 79 ? -19.144 9.997 21.991 1.00 67.69 79 ARG A N 1
ATOM 629 C CA . ARG A 1 79 ? -19.060 9.531 23.386 1.00 67.69 79 ARG A CA 1
ATOM 630 C C . ARG A 1 79 ? -19.298 10.663 24.378 1.00 67.69 79 ARG A C 1
ATOM 632 O O . ARG A 1 79 ? -20.165 10.523 25.236 1.00 67.69 79 ARG A O 1
ATOM 639 N N . SER A 1 80 ? -18.612 11.791 24.207 1.00 64.00 80 SER A N 1
ATOM 640 C CA . SER A 1 80 ? -18.760 12.955 25.087 1.00 64.00 80 SER A CA 1
ATOM 641 C C . SER A 1 80 ? -20.175 13.547 25.055 1.00 64.00 80 SER A C 1
ATOM 643 O O . SER A 1 80 ? -20.644 14.022 26.081 1.00 64.00 80 SER A O 1
ATOM 645 N N . SER A 1 81 ? -20.883 13.476 23.921 1.00 61.25 81 SER A N 1
ATOM 646 C CA . SER A 1 81 ? -22.275 13.955 23.814 1.00 61.25 81 SER A CA 1
ATOM 647 C C . SER A 1 81 ? -23.304 12.997 24.434 1.00 61.25 81 SER A C 1
ATOM 649 O O . SER A 1 81 ? -24.441 13.391 24.675 1.00 61.25 81 SER A O 1
ATOM 651 N N . SER A 1 82 ? -22.936 11.731 24.666 1.00 58.41 82 SER A N 1
ATOM 652 C CA . SER A 1 82 ? -23.835 10.714 25.237 1.00 58.41 82 SER A CA 1
ATOM 653 C C . SER A 1 82 ? -23.839 10.682 26.768 1.00 58.41 82 SER A C 1
ATOM 655 O O . SER A 1 82 ? -24.812 10.223 27.359 1.00 58.41 82 SER A O 1
ATOM 657 N N . GLU A 1 83 ? -22.793 11.209 27.411 1.00 57.38 83 GLU A N 1
ATOM 658 C CA . GLU A 1 83 ? -22.687 11.307 28.875 1.00 57.38 83 GLU A CA 1
ATOM 659 C C . GLU A 1 83 ? -23.480 12.495 29.459 1.00 57.38 83 GLU A C 1
ATOM 661 O O . GLU A 1 83 ? -23.667 12.566 30.670 1.00 57.38 83 GLU A O 1
ATOM 666 N N . ASP A 1 84 ? -23.995 13.389 28.606 1.00 55.69 84 ASP A N 1
ATOM 667 C CA . ASP A 1 84 ? -24.745 14.595 28.999 1.00 55.69 84 ASP A CA 1
ATOM 668 C C . ASP A 1 84 ? -26.276 14.389 29.007 1.00 55.69 84 ASP A C 1
ATOM 670 O O . ASP A 1 84 ? -27.056 15.261 29.398 1.00 55.69 84 ASP A O 1
ATOM 674 N N . LEU A 1 85 ? -26.743 13.199 28.613 1.00 55.03 85 LEU A N 1
ATOM 675 C CA . LEU A 1 85 ? -28.127 12.791 28.832 1.00 55.03 85 LEU A CA 1
ATOM 676 C C . LEU A 1 85 ? -28.227 12.223 30.250 1.00 55.03 85 LEU A C 1
ATOM 678 O O . LEU A 1 85 ? -28.054 11.025 30.473 1.00 55.03 85 LEU A O 1
ATOM 682 N N . GLY A 1 86 ? -28.489 13.109 31.217 1.00 57.81 86 GLY A N 1
ATOM 683 C CA . GLY A 1 86 ? -28.852 12.728 32.583 1.00 57.81 86 GLY A CA 1
ATOM 684 C C . GLY A 1 86 ? -29.944 11.641 32.616 1.00 57.81 86 GLY A C 1
ATOM 685 O O . GLY A 1 86 ? -30.626 11.416 31.611 1.00 57.81 86 GLY A O 1
ATOM 686 N N . PRO A 1 87 ? -30.117 10.935 33.752 1.00 59.38 87 PRO A N 1
ATOM 687 C CA . PRO A 1 87 ? -30.987 9.766 33.822 1.00 59.38 87 PRO A CA 1
ATOM 688 C C . PRO A 1 87 ? -32.377 10.091 33.272 1.00 59.38 87 PRO A C 1
ATOM 690 O O . PRO A 1 87 ? -32.968 11.114 33.625 1.00 59.38 87 PRO A O 1
ATOM 693 N N . ALA A 1 88 ? -32.873 9.218 32.387 1.00 55.88 88 ALA A N 1
ATOM 694 C CA . ALA A 1 88 ? -34.189 9.357 31.779 1.00 55.88 88 ALA A CA 1
ATOM 695 C C . ALA A 1 88 ? -35.239 9.638 32.869 1.00 55.88 88 ALA A C 1
ATOM 697 O O . ALA A 1 88 ? -35.192 8.990 33.921 1.00 55.88 88 ALA A O 1
ATOM 698 N N . PRO A 1 89 ? -36.175 10.581 32.650 1.00 50.16 89 PRO A N 1
ATOM 699 C CA . PRO A 1 89 ? -37.181 10.907 33.647 1.00 50.16 89 PRO A CA 1
ATOM 700 C C . PRO A 1 89 ? -37.966 9.639 33.975 1.00 50.16 89 PRO A C 1
ATOM 702 O O . PRO A 1 89 ? -38.669 9.083 33.131 1.00 50.16 89 PRO A O 1
ATOM 705 N N . THR A 1 90 ? -37.802 9.151 35.204 1.00 52.75 90 THR A N 1
ATOM 706 C CA . THR A 1 90 ? -38.571 8.034 35.743 1.00 52.75 90 THR A CA 1
ATOM 707 C C . THR A 1 90 ? -40.043 8.399 35.654 1.00 52.75 90 THR A C 1
ATOM 709 O O . THR A 1 90 ? -40.494 9.323 36.333 1.00 52.75 90 THR A O 1
ATOM 712 N N . ALA A 1 91 ? -40.780 7.695 34.795 1.00 50.81 91 ALA A N 1
ATOM 713 C CA . ALA A 1 91 ? -42.223 7.809 34.708 1.00 50.81 91 ALA A CA 1
ATOM 714 C C . ALA A 1 91 ? -42.817 7.468 36.081 1.00 50.81 91 ALA A C 1
ATOM 716 O O . ALA A 1 91 ? -42.822 6.311 36.501 1.00 50.81 91 ALA A O 1
ATOM 717 N N . ALA A 1 92 ? -43.273 8.493 36.798 1.00 49.25 92 ALA A N 1
ATOM 718 C CA . ALA A 1 92 ? -44.087 8.329 37.986 1.00 49.25 92 ALA A CA 1
ATOM 719 C C . ALA A 1 92 ? -45.402 7.666 37.556 1.00 49.25 92 ALA A C 1
ATOM 721 O O . ALA A 1 92 ? -46.267 8.294 36.949 1.00 49.25 92 ALA A O 1
ATOM 722 N N . SER A 1 93 ? -45.510 6.367 37.819 1.00 49.22 93 SER A N 1
ATOM 723 C CA . SER A 1 93 ? -46.755 5.613 37.729 1.00 49.22 93 SER A CA 1
ATOM 724 C C . SER A 1 93 ? -47.645 6.024 38.902 1.00 49.22 93 SER A C 1
ATOM 726 O O . SER A 1 93 ? -47.613 5.395 39.958 1.00 49.22 93 SER A O 1
ATOM 728 N N . ASP A 1 94 ? -48.421 7.088 38.715 1.00 47.91 94 ASP A N 1
ATOM 729 C CA . ASP A 1 94 ? -49.559 7.420 39.570 1.00 47.91 94 ASP A CA 1
ATOM 730 C C . ASP A 1 94 ? -50.721 6.480 39.212 1.00 47.91 94 ASP A C 1
ATOM 732 O O . ASP A 1 94 ? -51.528 6.742 38.319 1.00 47.91 94 ASP A O 1
ATOM 736 N N . ALA A 1 95 ? -50.733 5.304 39.840 1.00 46.06 95 ALA A N 1
ATOM 737 C CA . ALA A 1 95 ? -51.851 4.376 39.777 1.00 46.06 95 ALA A CA 1
ATOM 738 C C . ALA A 1 95 ? -52.806 4.703 40.931 1.00 46.06 95 ALA A C 1
ATOM 740 O O . ALA A 1 95 ? -52.688 4.158 42.026 1.00 46.06 95 ALA A O 1
ATOM 741 N N . GLY A 1 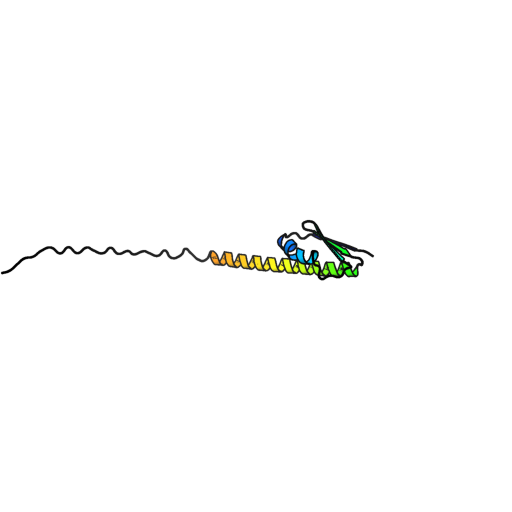96 ? -53.739 5.622 40.677 1.00 41.50 96 GLY A N 1
ATOM 742 C CA . GLY A 1 96 ? -54.869 5.874 41.564 1.00 41.50 96 GLY A CA 1
ATOM 743 C C . GLY A 1 96 ? -55.752 4.629 41.681 1.00 41.50 96 GLY A C 1
ATOM 744 O O . GLY A 1 96 ? -56.276 4.128 40.686 1.00 41.50 96 GLY A O 1
ATOM 745 N N . GLU A 1 97 ? -55.913 4.126 42.903 1.00 48.69 97 GLU A N 1
ATOM 746 C CA . GLU A 1 97 ? -56.856 3.058 43.242 1.00 48.69 97 GLU A CA 1
ATOM 747 C C . GLU A 1 97 ? -58.312 3.520 43.031 1.00 48.69 97 GLU A C 1
ATOM 749 O O . GLU A 1 97 ? -58.680 4.616 43.469 1.00 48.69 97 GLU A O 1
ATOM 754 N N . PRO A 1 98 ? -59.196 2.703 42.430 1.00 46.78 98 PRO A N 1
ATOM 755 C CA . PRO A 1 98 ? -60.621 2.987 42.446 1.00 46.78 98 PRO A CA 1
ATOM 756 C C . PRO A 1 98 ? -61.226 2.596 43.802 1.00 46.78 98 PRO A C 1
ATOM 758 O O . PRO A 1 98 ? -61.184 1.444 44.232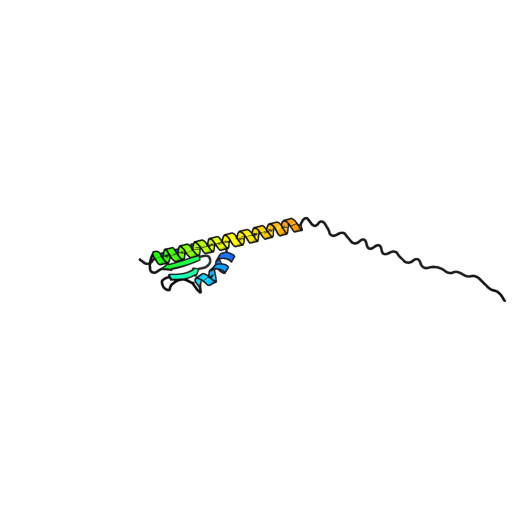 1.00 46.78 98 PRO A O 1
ATOM 761 N N . LYS A 1 99 ? -61.830 3.587 44.462 1.00 41.62 99 LYS A N 1
ATOM 762 C CA . LYS A 1 99 ? -62.612 3.448 45.694 1.00 41.62 99 LYS A CA 1
ATOM 763 C C . LYS A 1 99 ? -63.880 2.631 45.405 1.00 41.62 99 LYS A C 1
ATOM 765 O O . LYS A 1 99 ? -64.714 3.059 44.609 1.00 41.62 99 LYS A O 1
ATOM 770 N N . ALA A 1 100 ? -64.028 1.474 46.048 1.00 42.28 100 ALA A N 1
ATOM 771 C CA . ALA A 1 100 ? -65.269 0.705 46.032 1.00 42.28 100 ALA A CA 1
ATOM 772 C C . ALA A 1 100 ? -66.375 1.495 46.755 1.00 42.28 100 ALA A C 1
ATOM 774 O O . ALA A 1 100 ? -66.183 1.937 47.888 1.00 42.28 100 ALA A O 1
ATOM 775 N N . ALA A 1 101 ? -67.505 1.703 46.081 1.00 45.69 101 ALA A N 1
ATOM 776 C CA . ALA A 1 101 ? -68.702 2.274 46.680 1.00 45.69 101 ALA A CA 1
ATOM 777 C C . ALA A 1 101 ? -69.500 1.153 47.364 1.00 45.69 101 ALA A C 1
ATOM 779 O O . ALA A 1 101 ? -69.998 0.247 46.699 1.00 45.69 101 ALA A O 1
ATOM 780 N N . GLU A 1 102 ? -69.579 1.216 48.692 1.00 49.03 102 GLU A N 1
ATOM 781 C CA . GLU A 1 102 ? -70.635 0.584 49.483 1.00 49.03 102 GLU A CA 1
ATOM 782 C C . GLU A 1 102 ? -71.952 1.316 49.197 1.00 49.03 102 GLU A C 1
ATOM 784 O O . GLU A 1 102 ? -72.046 2.525 49.416 1.00 49.03 102 GLU A O 1
ATOM 789 N N . GLU A 1 103 ? -72.965 0.593 48.724 1.00 46.59 103 GLU A N 1
ATOM 790 C CA . GLU A 1 103 ? -74.352 1.056 48.741 1.00 46.59 103 GLU A CA 1
ATOM 791 C C . GLU A 1 103 ? -75.127 0.140 49.696 1.00 46.59 103 GLU A C 1
ATOM 793 O O . GLU A 1 103 ? -75.462 -1.001 49.373 1.00 46.59 103 GLU A O 1
ATOM 798 N N . ASP A 1 104 ? -75.301 0.648 50.917 1.00 44.09 104 ASP A N 1
ATOM 799 C CA . ASP A 1 104 ? -76.081 0.071 52.007 1.00 44.09 104 ASP A CA 1
ATOM 800 C C . ASP A 1 104 ? -77.492 0.689 52.012 1.00 44.09 104 ASP A C 1
ATOM 802 O O . ASP A 1 104 ? -77.659 1.909 52.016 1.00 44.09 104 ASP A O 1
ATOM 806 N N . ASP A 1 105 ? -78.468 -0.214 51.956 1.00 50.38 105 ASP A N 1
ATOM 807 C CA . ASP A 1 105 ? -79.874 -0.190 52.371 1.00 50.38 105 ASP A CA 1
ATOM 808 C C . ASP A 1 105 ? -80.667 1.133 52.494 1.00 50.38 105 ASP A C 1
ATOM 810 O O . ASP A 1 105 ? -80.328 2.034 53.264 1.00 50.38 105 ASP A O 1
ATOM 814 N N . ARG A 1 106 ? -81.883 1.135 51.908 1.00 45.56 106 ARG A N 1
ATOM 815 C CA . ARG A 1 106 ? -83.150 1.332 52.662 1.00 45.56 106 ARG A CA 1
ATOM 816 C C . ARG A 1 106 ? -84.431 1.204 51.817 1.00 45.56 106 ARG A C 1
ATOM 818 O O . ARG A 1 106 ? -84.771 2.068 51.019 1.00 45.56 106 ARG A O 1
ATOM 825 N N . ALA A 1 107 ? -85.183 0.151 52.138 1.00 49.22 107 ALA A N 1
ATOM 826 C CA . ALA A 1 107 ? -86.593 0.146 52.557 1.00 49.22 107 ALA A CA 1
ATOM 827 C C . ALA A 1 107 ? -87.681 0.891 51.735 1.00 49.22 107 ALA A C 1
ATOM 829 O O . ALA A 1 107 ? -87.878 2.091 51.881 1.00 49.22 107 ALA A O 1
ATOM 830 N N . GLY A 1 108 ? -88.525 0.087 51.069 1.00 46.91 108 GLY A N 1
ATOM 831 C CA . GLY A 1 108 ? -89.965 -0.052 51.364 1.00 46.91 108 GLY A CA 1
ATOM 832 C C . GLY A 1 108 ? -90.947 1.039 50.918 1.00 46.91 108 GLY A C 1
ATOM 833 O O . GLY A 1 108 ? -90.846 2.181 51.343 1.00 46.91 108 GLY A O 1
ATOM 834 N N . THR A 1 109 ? -92.009 0.650 50.198 1.00 46.03 109 THR A N 1
ATOM 835 C CA . THR A 1 109 ? -93.414 0.747 50.670 1.00 46.03 109 THR A CA 1
ATOM 836 C C . THR A 1 109 ? -94.431 0.221 49.642 1.00 46.03 109 THR A C 1
ATOM 838 O O . THR A 1 109 ? -94.377 0.593 48.476 1.00 46.03 109 THR A O 1
ATOM 841 N N . SER A 1 110 ? -95.372 -0.572 50.180 1.00 51.00 110 SER A N 1
ATOM 842 C CA . SER A 1 110 ? -96.767 -0.836 49.764 1.00 51.00 110 SER A CA 1
ATOM 843 C C . SER A 1 110 ? -97.064 -1.602 48.475 1.00 51.00 110 SER A C 1
ATOM 845 O O . SER A 1 110 ? -96.890 -1.047 47.372 1.00 51.00 110 SER A O 1
#

Secondary structure (DSSP, 8-state):
--EEEEEE-S-HHHHHHHHHHHHS-SS-TTEEEEEETTEEEEEESSHHHHHHHHHHHHHHHHHHHHHHHHHHHHHHHHHHHHTTSPSP-------PPPPP----------

Nearest PDB structures (foldseek):
  5jmv-assembly1_G  TM=6.257E-01  e=5.905E-05  Pyrococcus furiosus DSM 3638
  8r7d-assembly2_C  TM=5.128E-01  e=9.467E-01  Oryza sativa
  1vk8-assembly1_D  TM=5.354E-01  e=8.860E-01  Thermotoga maritima
  6avt-assembly2_D  TM=6.152E-01  e=2.396E+00  Human immunodeficiency virus type 1 BH10
  6q14-assembly1_G  TM=6.162E-01  e=6.923E+00  Salmonella enterica subsp. enterica serovar Typhimurium str. LT2

Solvent-accessible surface area (backbone atoms only — not comparable to full-atom values): 6863 Å² total; per-residue (Å²): 100,69,36,75,52,75,46,80,48,95,48,67,68,53,52,61,70,48,43,58,56,45,77,60,46,97,66,63,92,55,52,50,57,46,75,60,91,54,28,45,38,42,37,15,59,28,60,66,52,35,51,51,52,50,53,52,52,55,50,51,52,50,52,46,52,53,52,51,53,53,53,52,52,53,51,50,54,55,52,64,62,58,75,70,64,66,81,75,82,77,79,77,81,82,78,81,79,84,80,82,80,85,86,79,86,82,82,90,85,136

InterPro domains:
  IPR015419 CTAG/Pcc1 family [PF09341] (12-66)

Mean predicted aligned error: 13.58 Å

Sequence (110 aa):
MKGRAEIEVCDEAIIKALTPEVLYPPMTERTKLRIEGKKIIIEAEDLRALRAALNSFLYWIYSAAEALREVEKSHEHARSSSEDLGPAPTAASDAGEPKAAEEDDRAGTS

Radius of gyration: 35.32 Å; Cα contacts (8 Å, |Δi|>4): 92; chains: 1; bounding box: 116×24×68 Å

Foldseek 3Di:
DKDKDKDFQPDPVLVVVCVCCQVPPPADPQWHWDDDPRMIIIIGPDPVSVVVVVVVSVVSSVVVVVVVVVVVVVVVVVVVVVVPPPDDPPPPPPPDDDDDDDDDDDDDDD

pLDDT: mean 80.37, std 20.09, range [41.5, 97.88]